Protein AF-X1CF97-F1 (afdb_monomer)

Foldseek 3Di:
DDDPPQQDALFFLKGWFPDFFKHWNAFADDDLRFPAPQKKWWFFWKKWQAQDDFFQKKWKDKQVDTDDIDGDNVCNVDRIDIDGDPDIDMGDGRIIIIMITGGRDGGMTGMDTDTDMDGNDPPDDDDDPRTGD

Sequence (133 aa):
NTTGMGGSPAGTWRQLFTATGHQMILQGNRTGETIPEDFQVGWMGLAFPNKQQQITEIRWQTSDRKYGRINIEEMHSYNKPCIIFEEGFLLKEEQAFHLYGYVEELDYQRIVMLGALYYKVIDKVLGAPGSAI

Structure (mmCIF, N/CA/C/O backbone):
data_AF-X1CF97-F1
#
_entry.id   AF-X1CF97-F1
#
loop_
_atom_site.group_PDB
_atom_site.id
_atom_site.type_symbol
_atom_site.label_atom_id
_atom_site.label_alt_id
_atom_site.label_comp_id
_atom_site.label_asym_id
_atom_site.label_entity_id
_atom_site.label_seq_id
_atom_site.pdbx_PDB_ins_code
_atom_site.Cartn_x
_atom_site.Cartn_y
_atom_site.Cartn_z
_atom_site.occupancy
_atom_site.B_iso_or_equiv
_atom_site.auth_seq_id
_atom_site.auth_comp_id
_atom_site.auth_asym_id
_atom_site.auth_atom_id
_atom_site.pdbx_PDB_model_num
ATOM 1 N N . ASN A 1 1 ? 9.584 28.423 13.695 1.00 30.67 1 ASN A N 1
ATOM 2 C CA . ASN A 1 1 ? 8.517 28.419 12.669 1.00 30.67 1 ASN A CA 1
ATOM 3 C C . ASN A 1 1 ? 9.012 27.621 11.480 1.00 30.67 1 ASN A C 1
ATOM 5 O O . ASN A 1 1 ? 9.954 28.079 10.864 1.00 30.67 1 ASN A O 1
ATOM 9 N N . THR A 1 2 ? 8.563 26.420 11.139 1.00 32.06 2 THR A N 1
ATOM 10 C CA . THR A 1 2 ? 7.441 25.559 11.546 1.00 32.06 2 THR A CA 1
ATOM 11 C C . THR A 1 2 ? 7.901 24.118 11.296 1.00 32.06 2 THR A C 1
ATOM 13 O O . THR A 1 2 ? 8.579 23.842 10.311 1.00 32.06 2 THR A O 1
ATOM 16 N N . THR A 1 3 ? 7.570 23.223 12.218 1.00 34.12 3 THR A N 1
ATOM 17 C CA . THR A 1 3 ? 7.854 21.784 12.216 1.00 34.12 3 THR A CA 1
ATOM 18 C C . THR A 1 3 ? 7.267 21.085 10.988 1.00 34.12 3 THR A C 1
ATOM 20 O O . THR A 1 3 ? 6.073 20.804 10.945 1.00 34.12 3 THR A O 1
ATOM 23 N N . GLY A 1 4 ? 8.109 20.772 10.005 1.00 29.08 4 GLY A N 1
ATOM 24 C CA . GLY A 1 4 ? 7.811 19.793 8.963 1.00 29.08 4 GLY A CA 1
ATOM 25 C C . GLY A 1 4 ? 8.328 18.423 9.387 1.00 29.08 4 GLY A C 1
ATOM 26 O O . GLY A 1 4 ? 9.320 17.953 8.842 1.00 29.08 4 GLY A O 1
ATOM 27 N N . MET A 1 5 ? 7.700 17.791 10.384 1.00 33.81 5 MET A N 1
ATOM 28 C CA . MET A 1 5 ? 7.862 16.346 10.573 1.00 33.81 5 MET A CA 1
ATOM 29 C C . MET A 1 5 ? 7.078 15.660 9.453 1.00 33.81 5 MET A C 1
ATOM 31 O O . MET A 1 5 ? 5.941 15.241 9.639 1.00 33.81 5 MET A O 1
ATOM 35 N N . GLY A 1 6 ? 7.670 15.636 8.256 1.00 32.59 6 GLY A N 1
ATOM 36 C CA . GLY A 1 6 ? 7.234 14.742 7.195 1.00 32.59 6 GLY A CA 1
ATOM 37 C C . GLY A 1 6 ? 7.349 13.322 7.730 1.00 32.59 6 GLY A C 1
ATOM 38 O O . GLY A 1 6 ? 8.409 12.947 8.237 1.00 32.59 6 GLY A O 1
ATOM 39 N N . GLY A 1 7 ? 6.239 12.580 7.698 1.00 38.88 7 GLY A N 1
ATOM 40 C CA . GLY A 1 7 ? 6.221 11.169 8.055 1.00 38.88 7 GLY A CA 1
ATOM 41 C C . GLY A 1 7 ? 7.391 10.470 7.377 1.00 38.88 7 GLY A C 1
ATOM 42 O O . GLY A 1 7 ? 7.662 10.715 6.200 1.00 38.88 7 GLY A O 1
ATOM 43 N N . SER A 1 8 ? 8.129 9.678 8.157 1.00 43.50 8 SER A N 1
ATOM 44 C CA . SER A 1 8 ? 9.239 8.877 7.650 1.00 43.50 8 SER A CA 1
ATOM 45 C C . SER A 1 8 ? 8.792 8.207 6.349 1.00 43.50 8 SER A C 1
ATOM 47 O O . SER A 1 8 ? 7.701 7.627 6.356 1.00 43.50 8 SER A O 1
ATOM 49 N N . PRO A 1 9 ? 9.577 8.285 5.253 1.00 50.66 9 PRO A N 1
ATOM 50 C CA . PRO A 1 9 ? 9.212 7.622 4.012 1.00 50.66 9 PRO A CA 1
ATOM 51 C C . PRO A 1 9 ? 8.851 6.181 4.342 1.00 50.66 9 PRO A C 1
ATOM 53 O O . PRO A 1 9 ? 9.522 5.551 5.170 1.00 50.66 9 PRO A O 1
ATOM 56 N N . ALA A 1 10 ? 7.758 5.712 3.747 1.00 54.03 10 ALA A N 1
ATOM 57 C CA . ALA A 1 10 ? 7.212 4.370 3.865 1.00 54.03 10 ALA A CA 1
ATOM 58 C C . ALA A 1 10 ? 8.199 3.342 3.289 1.00 54.03 10 ALA A C 1
ATOM 60 O O . ALA A 1 10 ? 7.913 2.681 2.306 1.00 54.03 10 ALA A O 1
ATOM 61 N N . GLY A 1 11 ? 9.399 3.254 3.860 1.00 54.38 11 GLY A N 1
ATOM 62 C CA . GLY A 1 11 ? 10.503 2.425 3.400 1.00 54.38 11 GLY A CA 1
ATOM 63 C C . GLY A 1 11 ? 10.428 1.013 3.951 1.00 54.38 11 GLY A C 1
ATOM 64 O O . GLY A 1 11 ? 11.270 0.194 3.622 1.00 54.38 11 GLY A O 1
ATOM 65 N N . THR A 1 12 ? 9.438 0.693 4.784 1.00 63.62 12 THR A N 1
ATOM 66 C CA . THR A 1 12 ? 9.245 -0.646 5.342 1.00 63.62 12 THR A CA 1
ATOM 67 C C . THR A 1 12 ? 7.771 -1.030 5.317 1.00 63.62 12 THR A C 1
ATOM 69 O O . THR A 1 12 ? 6.875 -0.185 5.366 1.00 63.62 12 THR A O 1
ATOM 72 N N . TRP A 1 13 ? 7.498 -2.335 5.265 1.00 72.56 13 TRP A N 1
ATOM 73 C CA . TRP A 1 13 ? 6.123 -2.853 5.238 1.00 72.56 13 TRP A CA 1
ATOM 74 C C . TRP A 1 13 ? 5.352 -2.607 6.541 1.00 72.56 13 TRP A C 1
ATOM 76 O O . TRP A 1 13 ? 4.140 -2.792 6.563 1.00 72.56 13 TRP A O 1
ATOM 86 N N . ARG A 1 14 ? 6.030 -2.222 7.634 1.00 81.88 14 ARG A N 1
ATOM 87 C CA . ARG A 1 14 ? 5.432 -1.882 8.933 1.00 81.88 14 ARG A CA 1
ATOM 88 C C . ARG A 1 14 ? 5.740 -0.428 9.267 1.00 81.88 14 ARG A C 1
ATOM 90 O O . ARG A 1 14 ? 6.894 -0.094 9.509 1.00 81.88 14 ARG A O 1
ATOM 97 N N . GLN A 1 15 ? 4.705 0.387 9.384 1.00 80.00 15 GLN A N 1
ATOM 98 C CA . GLN A 1 15 ? 4.827 1.828 9.585 1.00 80.00 15 GLN A CA 1
ATOM 99 C C . GLN A 1 15 ? 4.124 2.241 10.870 1.00 80.00 15 GLN A C 1
ATOM 101 O O . GLN A 1 15 ? 3.097 1.661 11.213 1.00 80.00 15 GLN A O 1
ATOM 106 N N . LEU A 1 16 ? 4.700 3.210 11.583 1.00 86.25 16 LEU A N 1
ATOM 107 C CA . LEU A 1 16 ? 4.053 3.890 12.703 1.00 86.25 16 LEU A CA 1
ATOM 108 C C . LEU A 1 16 ? 3.378 5.149 12.172 1.00 86.25 16 LEU A C 1
ATOM 110 O O . LEU A 1 16 ? 4.069 6.038 11.671 1.00 86.25 16 LEU A O 1
ATOM 114 N N . PHE A 1 17 ? 2.064 5.254 12.330 1.00 85.81 17 PHE A N 1
ATOM 115 C CA . PHE A 1 17 ? 1.371 6.504 12.058 1.00 85.81 17 PHE A CA 1
ATOM 116 C C . PHE A 1 17 ? 1.386 7.402 13.292 1.00 85.81 17 PHE A C 1
ATOM 118 O O . PHE A 1 17 ? 0.961 7.007 14.373 1.00 85.81 17 PHE A O 1
ATOM 125 N N . THR A 1 18 ? 1.889 8.624 13.128 1.00 86.12 18 THR A N 1
ATOM 126 C CA . THR A 1 18 ? 1.989 9.632 14.199 1.00 86.12 18 THR A CA 1
ATOM 127 C C . THR A 1 18 ? 1.022 10.801 14.015 1.00 86.12 18 THR A C 1
ATOM 129 O O . THR A 1 18 ? 0.931 11.662 14.887 1.00 86.12 18 THR A O 1
ATOM 132 N N . ALA A 1 19 ? 0.292 10.833 12.897 1.00 86.38 19 ALA A N 1
ATOM 133 C CA . ALA A 1 19 ? -0.730 11.823 12.589 1.00 86.38 19 ALA A CA 1
ATOM 134 C C . ALA A 1 19 ? -1.915 11.172 11.860 1.00 86.38 19 ALA A C 1
ATOM 136 O O . ALA A 1 19 ? -1.730 10.246 11.067 1.00 86.38 19 ALA A O 1
ATOM 137 N N . THR A 1 20 ? -3.120 11.674 12.131 1.00 91.06 20 THR A N 1
ATOM 138 C CA . THR A 1 20 ? -4.355 11.249 11.464 1.00 91.06 20 THR A CA 1
ATOM 139 C C . THR A 1 20 ? -4.512 11.946 10.110 1.00 91.06 20 THR A C 1
ATOM 141 O O . THR A 1 20 ? -3.791 12.895 9.779 1.00 91.06 20 THR A O 1
ATOM 144 N N . GLY A 1 21 ? -5.459 11.471 9.303 1.00 89.75 21 GLY A N 1
ATOM 145 C CA . GLY A 1 21 ? -5.762 12.023 7.986 1.00 89.75 21 GLY A CA 1
ATOM 146 C C . GLY A 1 21 ? -5.020 11.325 6.847 1.00 89.75 21 GLY A C 1
ATOM 147 O O . GLY A 1 21 ? -4.542 10.202 6.983 1.00 89.75 21 GLY A O 1
ATOM 148 N N . HIS A 1 22 ? -4.943 11.979 5.685 1.00 87.75 22 HIS A N 1
ATOM 149 C CA . HIS A 1 22 ? -4.307 11.388 4.505 1.00 87.75 22 HIS A CA 1
ATOM 150 C C . HIS A 1 22 ? -2.786 11.342 4.647 1.00 87.75 22 HIS A C 1
ATOM 152 O O . HIS A 1 22 ? -2.115 12.367 4.528 1.00 87.75 22 HIS A O 1
ATOM 158 N N . GLN A 1 23 ? -2.259 10.136 4.816 1.00 87.38 23 GLN A N 1
ATOM 159 C CA . GLN A 1 23 ? -0.831 9.858 4.887 1.00 87.38 23 GLN A CA 1
ATOM 160 C C . GLN A 1 23 ? -0.403 9.038 3.672 1.00 87.38 23 GLN A C 1
ATOM 162 O O . GLN A 1 23 ? -1.186 8.272 3.106 1.00 87.38 23 GLN A O 1
ATOM 167 N N . MET A 1 24 ? 0.841 9.218 3.238 1.00 86.25 24 MET A N 1
ATOM 168 C CA . MET A 1 24 ? 1.429 8.329 2.242 1.00 86.25 24 MET A CA 1
ATOM 169 C C . MET A 1 24 ? 1.839 7.030 2.931 1.00 86.25 24 MET A C 1
ATOM 171 O O . MET A 1 24 ? 2.490 7.068 3.971 1.00 86.25 24 MET A O 1
ATOM 175 N N . ILE A 1 25 ? 1.428 5.899 2.364 1.00 85.62 25 ILE A N 1
ATOM 176 C CA . ILE A 1 25 ? 1.585 4.582 2.986 1.00 85.62 25 ILE A CA 1
ATOM 177 C C . ILE A 1 25 ? 2.494 3.648 2.193 1.00 85.62 25 ILE A C 1
ATOM 179 O O . ILE A 1 25 ? 3.101 2.764 2.777 1.00 85.62 25 ILE A O 1
ATOM 183 N N . LEU A 1 26 ? 2.611 3.811 0.876 1.00 84.44 26 LEU A N 1
ATOM 184 C CA . LEU A 1 26 ? 3.600 3.116 0.050 1.00 84.44 26 LEU A CA 1
ATOM 185 C C . LEU A 1 26 ? 3.990 4.024 -1.113 1.00 84.44 26 LEU A C 1
ATOM 187 O O . LEU A 1 26 ? 3.161 4.781 -1.619 1.00 84.44 26 LEU A O 1
ATOM 191 N N . GLN A 1 27 ? 5.239 3.930 -1.540 1.00 83.94 27 GLN A N 1
ATOM 192 C CA . GLN A 1 27 ? 5.794 4.725 -2.630 1.00 83.94 27 GLN A CA 1
ATOM 193 C C . GLN A 1 27 ? 6.889 3.938 -3.346 1.00 83.94 27 GLN A C 1
ATOM 195 O O . GLN A 1 27 ? 7.321 2.910 -2.828 1.00 83.94 27 GLN A O 1
ATOM 200 N N . GLY A 1 28 ? 7.313 4.411 -4.519 1.00 73.94 28 GLY A N 1
ATOM 201 C CA . GLY A 1 28 ? 8.544 3.931 -5.145 1.00 73.94 28 GLY A CA 1
ATOM 202 C C . GLY A 1 28 ? 9.802 4.391 -4.399 1.00 73.94 28 GLY A C 1
ATOM 203 O O . GLY A 1 28 ? 9.753 5.165 -3.439 1.00 73.94 28 GLY A O 1
ATOM 204 N N . ASN A 1 29 ? 10.957 3.952 -4.882 1.00 68.31 29 ASN A N 1
ATOM 205 C CA . ASN A 1 29 ? 12.238 4.094 -4.202 1.00 68.31 29 ASN A CA 1
ATOM 206 C C . ASN A 1 29 ? 13.173 4.993 -4.993 1.00 68.31 29 ASN A C 1
ATOM 208 O O . ASN A 1 29 ? 13.340 4.799 -6.194 1.00 68.31 29 ASN A O 1
ATOM 212 N N . ARG A 1 30 ? 13.846 5.910 -4.276 1.00 62.84 30 ARG A N 1
ATOM 213 C CA . ARG A 1 30 ? 14.736 6.999 -4.745 1.00 62.84 30 ARG A CA 1
ATOM 214 C C . ARG A 1 30 ? 14.041 8.357 -4.899 1.00 62.84 30 ARG A C 1
ATOM 216 O O . ARG A 1 30 ? 12.838 8.509 -4.707 1.00 62.84 30 ARG A O 1
ATOM 223 N N . THR A 1 31 ? 14.846 9.374 -5.208 1.00 58.12 31 THR A N 1
ATOM 224 C CA . THR A 1 31 ? 14.398 10.732 -5.529 1.00 58.12 31 THR A CA 1
ATOM 225 C C . THR A 1 31 ? 13.410 10.697 -6.693 1.00 58.12 31 THR A C 1
ATOM 227 O O . THR A 1 31 ? 13.763 10.249 -7.780 1.00 58.12 31 THR A O 1
ATOM 230 N N . GLY A 1 32 ? 12.189 11.181 -6.462 1.00 65.06 32 GLY A N 1
ATOM 231 C CA . GLY A 1 32 ? 11.093 11.113 -7.433 1.00 65.06 32 GLY A CA 1
ATOM 232 C C . GLY A 1 32 ? 10.151 9.923 -7.242 1.00 65.06 32 GLY A C 1
ATOM 233 O O . GLY A 1 32 ? 9.208 9.803 -8.020 1.00 65.06 32 GLY A O 1
ATOM 234 N N . GLU A 1 33 ? 10.384 9.078 -6.225 1.00 78.88 33 GLU A N 1
ATOM 235 C CA . GLU A 1 33 ? 9.455 8.018 -5.790 1.00 78.88 33 GLU A CA 1
ATOM 236 C C . GLU A 1 33 ? 9.102 7.057 -6.946 1.00 78.88 33 GLU A C 1
ATOM 238 O O . GLU A 1 33 ? 7.973 6.575 -7.090 1.00 78.88 33 GLU A O 1
ATOM 243 N N . THR A 1 34 ? 10.096 6.807 -7.806 1.00 83.00 34 THR A N 1
ATOM 244 C CA . THR A 1 34 ? 9.983 5.998 -9.020 1.00 83.00 34 THR A CA 1
ATOM 245 C C . THR A 1 34 ? 10.321 4.536 -8.774 1.00 83.00 34 THR A C 1
ATOM 247 O O . THR A 1 34 ? 11.048 4.176 -7.850 1.00 83.00 34 THR A O 1
ATOM 250 N N . ILE A 1 35 ? 9.788 3.658 -9.618 1.00 82.81 35 ILE A N 1
ATOM 251 C CA . ILE A 1 35 ? 10.271 2.281 -9.682 1.00 82.81 35 ILE A CA 1
ATOM 252 C C . ILE A 1 35 ? 11.708 2.299 -10.230 1.00 82.81 35 ILE A C 1
ATOM 254 O O . ILE A 1 35 ? 11.948 2.944 -11.256 1.00 82.81 35 ILE A O 1
ATOM 258 N N . PRO A 1 36 ? 12.676 1.618 -9.589 1.00 78.69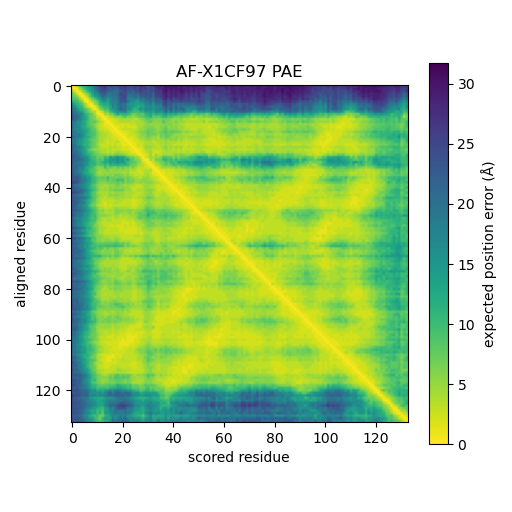 36 PRO A N 1
ATOM 259 C CA . PRO A 1 36 ? 14.048 1.614 -10.078 1.00 78.69 36 PRO A CA 1
ATOM 260 C C . PRO A 1 36 ? 14.158 1.034 -11.499 1.00 78.69 36 PRO A C 1
ATOM 262 O O . PRO A 1 36 ? 13.378 0.174 -11.901 1.00 78.69 36 PRO A O 1
ATOM 265 N N . GLU A 1 37 ? 15.162 1.487 -12.247 1.00 79.56 37 GLU A N 1
ATOM 266 C CA . GLU A 1 37 ? 15.501 0.968 -13.581 1.00 79.56 37 GLU A CA 1
ATOM 267 C C . GLU A 1 37 ? 15.682 -0.561 -13.564 1.00 79.56 37 GLU A C 1
ATOM 269 O O . GLU A 1 37 ? 16.234 -1.091 -12.595 1.00 79.56 37 GLU A O 1
ATOM 274 N N . ASP A 1 38 ? 15.268 -1.263 -14.626 1.00 78.81 38 ASP A N 1
ATOM 275 C CA . ASP A 1 38 ? 15.282 -2.731 -14.770 1.00 78.81 38 ASP A CA 1
ATOM 276 C C . ASP A 1 38 ? 14.277 -3.502 -13.897 1.00 78.81 38 ASP A C 1
ATOM 278 O O . ASP 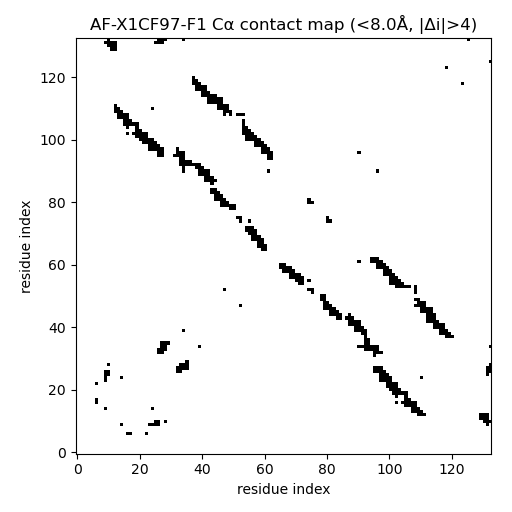A 1 38 ? 14.327 -4.739 -13.855 1.00 78.81 38 ASP A O 1
ATOM 282 N N . PHE A 1 39 ? 13.361 -2.808 -13.215 1.00 79.06 39 PHE A N 1
ATOM 283 C CA . PHE A 1 39 ? 12.300 -3.428 -12.423 1.00 79.06 39 PHE A CA 1
ATOM 284 C C . PHE A 1 39 ? 10.916 -3.109 -12.974 1.00 79.06 39 PHE A C 1
ATOM 286 O O . PHE A 1 39 ? 10.625 -1.996 -13.407 1.00 79.06 39 PHE A O 1
ATOM 293 N N . GLN A 1 40 ? 10.030 -4.096 -12.890 1.00 85.25 40 GLN A N 1
ATOM 294 C CA . GLN A 1 4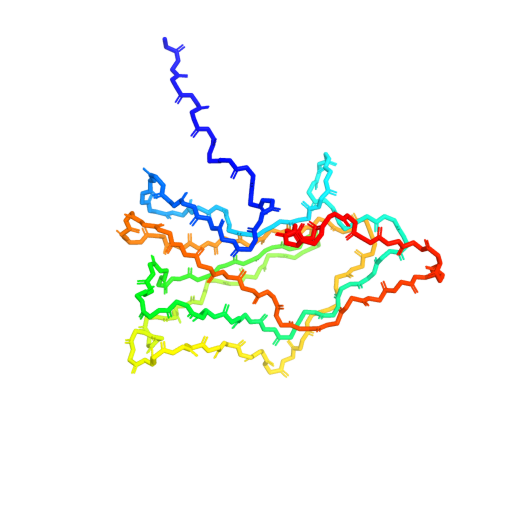0 ? 8.601 -3.915 -13.122 1.00 85.25 40 GLN A CA 1
ATOM 295 C C . GLN A 1 40 ? 7.820 -4.565 -11.986 1.00 85.25 40 GLN A C 1
ATOM 297 O O . GLN A 1 40 ? 8.180 -5.641 -11.510 1.00 85.25 40 GLN A O 1
ATOM 302 N N . VAL A 1 41 ? 6.734 -3.929 -11.553 1.00 85.50 41 VAL A N 1
ATOM 303 C CA . VAL A 1 41 ? 5.907 -4.426 -10.446 1.00 85.50 41 VAL A CA 1
ATOM 304 C C . VAL A 1 41 ? 4.514 -4.727 -10.971 1.00 85.50 41 VAL A C 1
ATOM 306 O O . VAL A 1 41 ? 3.795 -3.827 -11.397 1.00 85.50 41 VAL A O 1
ATOM 309 N N . GLY A 1 42 ? 4.119 -5.996 -10.933 1.00 88.75 42 GLY A N 1
ATOM 310 C CA . GLY A 1 42 ? 2.727 -6.391 -11.111 1.00 88.75 42 GLY A CA 1
ATOM 311 C C . GLY A 1 42 ? 2.009 -6.289 -9.774 1.00 88.75 42 GLY A C 1
ATOM 312 O O . GLY A 1 42 ? 2.209 -7.144 -8.917 1.00 88.75 42 GLY A O 1
ATOM 313 N N . TRP A 1 43 ? 1.193 -5.259 -9.582 1.00 89.50 43 TRP A N 1
ATOM 314 C CA . TRP A 1 43 ? 0.451 -4.998 -8.354 1.00 89.50 43 TRP A CA 1
ATOM 315 C C . TRP A 1 43 ? -0.994 -5.487 -8.480 1.00 89.50 43 TRP A C 1
ATOM 317 O O . TRP A 1 43 ? -1.782 -4.942 -9.247 1.00 89.50 43 TRP A O 1
ATOM 327 N N . MET A 1 44 ? -1.347 -6.527 -7.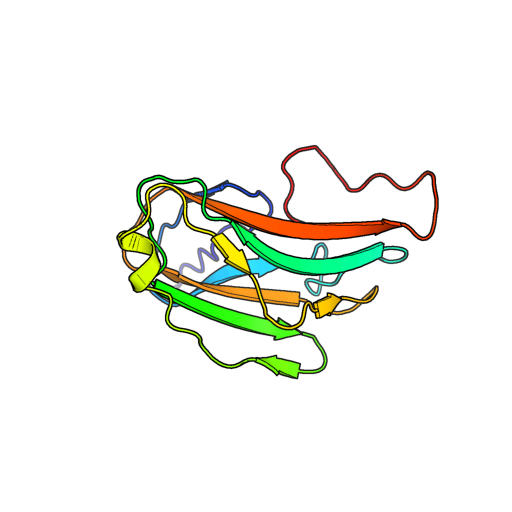724 1.00 91.12 44 MET A N 1
ATOM 328 C CA . MET A 1 44 ? -2.670 -7.169 -7.797 1.00 91.12 44 MET A CA 1
ATOM 329 C C . MET A 1 44 ? -3.566 -6.869 -6.589 1.00 91.12 44 MET A C 1
ATOM 331 O O . MET A 1 44 ? -4.737 -7.241 -6.587 1.00 91.12 44 MET A O 1
ATOM 335 N N . GLY A 1 45 ? -3.029 -6.232 -5.546 1.00 90.38 45 GLY A N 1
ATOM 336 C CA . GLY A 1 45 ? -3.797 -5.951 -4.340 1.00 90.38 45 GLY A CA 1
ATOM 337 C C . GLY A 1 45 ? -2.961 -5.558 -3.127 1.00 90.38 45 GLY A C 1
ATOM 338 O O . GLY A 1 45 ? -1.750 -5.340 -3.207 1.00 90.38 45 GLY A O 1
ATOM 339 N N . LEU A 1 46 ? -3.617 -5.484 -1.974 1.00 90.69 46 LEU A N 1
ATOM 340 C CA . LEU A 1 46 ? -3.015 -5.118 -0.694 1.00 90.69 46 LEU A CA 1
ATOM 341 C C . LEU A 1 46 ? -3.454 -6.094 0.393 1.00 90.69 46 LEU A C 1
ATOM 343 O O . LEU A 1 46 ? -4.634 -6.406 0.520 1.00 90.69 46 LEU A O 1
ATOM 347 N N . ALA A 1 47 ? -2.511 -6.538 1.214 1.00 90.31 47 ALA A N 1
ATOM 348 C CA . ALA A 1 47 ? -2.789 -7.307 2.416 1.00 90.31 47 ALA A CA 1
ATOM 349 C C . ALA A 1 47 ? -2.528 -6.472 3.667 1.00 90.31 47 ALA A C 1
ATOM 351 O O . ALA A 1 47 ? -1.499 -5.799 3.788 1.00 90.31 47 ALA A O 1
ATOM 352 N N . PHE A 1 48 ? -3.437 -6.599 4.630 1.00 90.88 48 PHE A N 1
ATOM 353 C CA . PHE A 1 48 ? -3.394 -5.918 5.915 1.00 90.88 48 PHE A CA 1
ATOM 354 C C . PHE A 1 48 ? -3.356 -6.975 7.027 1.00 90.88 48 PHE A C 1
ATOM 356 O O . PHE A 1 48 ? -4.379 -7.350 7.598 1.00 90.88 48 PHE A O 1
ATOM 363 N N . PRO A 1 49 ? -2.171 -7.535 7.322 1.00 88.38 49 PRO A N 1
ATOM 364 C CA . PRO A 1 49 ? -2.038 -8.686 8.216 1.00 88.38 49 PRO A CA 1
ATOM 365 C C . PRO A 1 49 ? -2.155 -8.336 9.710 1.00 88.38 49 PRO A C 1
ATOM 367 O O . PRO A 1 49 ? -2.018 -9.230 10.554 1.00 88.38 49 PRO A O 1
ATOM 370 N N . ASN A 1 50 ? -2.357 -7.060 10.047 1.00 85.25 50 ASN A N 1
ATOM 371 C CA . ASN A 1 50 ? -2.662 -6.619 11.404 1.00 85.25 50 ASN A CA 1
ATOM 372 C C . ASN A 1 50 ? -4.065 -7.080 11.800 1.00 85.25 50 ASN A C 1
ATOM 374 O O . ASN A 1 50 ? -4.913 -7.274 10.940 1.00 85.25 50 ASN A O 1
ATOM 378 N N . LYS A 1 51 ? -4.303 -7.249 13.104 1.00 80.25 51 LYS A N 1
ATOM 379 C CA . LYS A 1 51 ? -5.662 -7.474 13.619 1.00 80.25 51 LYS A CA 1
ATOM 380 C C . LYS A 1 51 ? -6.443 -6.171 13.738 1.00 80.25 51 LYS A C 1
ATOM 382 O O . LYS A 1 51 ? -7.624 -6.142 13.428 1.00 80.25 51 LYS A O 1
ATOM 387 N N . GLN A 1 52 ? -5.776 -5.115 14.194 1.00 83.75 52 GLN A N 1
ATOM 388 C CA . GLN A 1 52 ? -6.357 -3.784 14.272 1.00 83.75 52 GLN A CA 1
ATOM 389 C C . GLN A 1 52 ? -6.010 -3.025 12.998 1.00 83.75 52 GLN A C 1
ATOM 391 O O . GLN A 1 52 ? -4.834 -2.959 12.635 1.00 83.75 52 GLN A O 1
ATOM 396 N N . GLN A 1 53 ? -7.039 -2.538 12.305 1.00 87.94 53 GLN A N 1
ATOM 397 C CA . GLN A 1 53 ? -6.886 -1.738 11.096 1.00 87.94 53 GLN A CA 1
ATOM 398 C C . GLN A 1 53 ? -6.972 -0.267 11.461 1.00 87.94 53 GLN A C 1
ATOM 400 O O . GLN A 1 53 ? -7.884 0.128 12.178 1.00 87.94 53 GLN A O 1
ATOM 405 N N . GLN A 1 54 ? -6.030 0.513 10.941 1.00 89.19 54 GLN A N 1
ATOM 406 C CA . GLN A 1 54 ? -5.962 1.957 11.173 1.00 89.19 54 GLN A CA 1
ATOM 407 C C . GLN A 1 54 ? -6.366 2.789 9.948 1.00 89.19 54 GLN A C 1
ATOM 409 O O . GLN A 1 54 ? -6.330 4.017 10.001 1.00 89.19 54 GLN A O 1
ATOM 414 N N . ILE A 1 55 ? -6.695 2.129 8.830 1.00 89.81 55 ILE A N 1
ATOM 415 C CA . ILE A 1 55 ? -6.915 2.761 7.525 1.00 89.81 55 ILE A CA 1
ATOM 416 C C . ILE A 1 55 ? -8.305 2.425 7.003 1.00 89.81 55 ILE A C 1
ATOM 418 O O . ILE A 1 55 ? -8.631 1.249 6.855 1.00 89.81 55 ILE A O 1
ATOM 422 N N . THR A 1 56 ? -9.058 3.460 6.638 1.00 91.69 56 THR A N 1
ATOM 423 C CA . THR A 1 56 ? -10.441 3.342 6.146 1.00 91.69 56 THR A CA 1
ATOM 424 C C . THR A 1 56 ? -10.631 3.763 4.694 1.00 91.69 56 THR A C 1
ATOM 426 O O . THR A 1 56 ? -11.617 3.394 4.063 1.00 91.69 56 THR A O 1
ATOM 429 N N . GLU A 1 57 ? -9.660 4.456 4.100 1.00 92.50 57 GLU A N 1
ATOM 430 C CA . GLU A 1 57 ? -9.690 4.835 2.684 1.00 92.50 57 GLU A CA 1
ATOM 431 C C . GLU A 1 57 ? -8.316 4.634 2.055 1.00 92.50 57 GLU A C 1
ATOM 433 O O . GLU A 1 57 ? -7.298 4.940 2.677 1.00 92.50 57 GLU A O 1
ATOM 438 N N . ILE A 1 58 ? -8.287 4.192 0.798 1.00 92.12 58 ILE A N 1
ATOM 439 C CA . ILE A 1 58 ? -7.082 4.190 -0.032 1.00 92.12 58 ILE A CA 1
ATOM 440 C C . ILE A 1 58 ? -7.281 5.015 -1.300 1.00 92.12 58 ILE A C 1
ATOM 442 O O . ILE A 1 58 ? -8.358 5.059 -1.892 1.00 92.12 58 ILE A O 1
ATOM 446 N N . ARG A 1 59 ? -6.203 5.652 -1.753 1.00 91.50 59 ARG A N 1
ATOM 447 C CA . ARG A 1 59 ? -6.107 6.285 -3.074 1.00 91.50 59 ARG A CA 1
ATOM 448 C C . ARG A 1 59 ? -4.698 6.103 -3.606 1.00 91.50 59 ARG A C 1
ATOM 450 O O . ARG A 1 59 ? -3.741 6.168 -2.835 1.00 91.50 59 ARG A O 1
ATOM 457 N N . TRP A 1 60 ? -4.543 5.952 -4.910 1.00 90.44 60 TRP A N 1
ATOM 458 C CA . TRP A 1 60 ? -3.217 5.870 -5.511 1.00 90.44 60 TRP A CA 1
ATOM 459 C C . TRP A 1 60 ? -3.106 6.704 -6.774 1.00 90.44 60 TRP A C 1
ATOM 461 O O . TRP A 1 60 ? -4.092 7.082 -7.410 1.00 90.44 60 TRP A O 1
ATOM 471 N N . GLN A 1 61 ? -1.869 7.018 -7.119 1.00 88.88 61 GLN A N 1
ATOM 472 C CA . GLN A 1 61 ? -1.527 7.694 -8.352 1.00 88.88 61 GLN A CA 1
ATOM 473 C C . GLN A 1 61 ? -0.230 7.122 -8.899 1.00 88.88 61 GLN A C 1
ATOM 475 O O . GLN A 1 61 ? 0.726 6.862 -8.165 1.00 88.88 61 GLN A O 1
ATOM 480 N N . THR A 1 62 ? -0.219 6.959 -10.206 1.00 87.38 62 THR A N 1
ATOM 481 C CA . THR A 1 62 ? 0.965 6.702 -11.000 1.00 87.38 62 THR A CA 1
ATOM 482 C C . THR A 1 62 ? 1.355 7.983 -11.736 1.00 87.38 62 THR A C 1
ATOM 484 O O . THR A 1 62 ? 0.575 8.937 -11.793 1.00 87.38 62 THR A O 1
ATOM 487 N N . SER A 1 63 ? 2.568 8.033 -12.287 1.00 84.06 63 SER A N 1
ATOM 488 C CA . SER A 1 63 ? 3.061 9.201 -13.040 1.00 84.06 63 SER A CA 1
ATOM 489 C C . SER A 1 63 ? 2.083 9.691 -14.125 1.00 84.06 63 SER A C 1
ATOM 491 O O . SER A 1 63 ? 1.913 10.890 -14.327 1.00 84.06 63 SER A O 1
ATOM 493 N N . ASP A 1 64 ? 1.394 8.759 -14.778 1.00 83.69 64 ASP A N 1
ATOM 494 C CA . ASP A 1 64 ? 0.453 8.976 -15.874 1.00 83.69 64 ASP A CA 1
ATOM 495 C C . ASP A 1 64 ? -0.999 9.196 -15.423 1.00 83.69 64 ASP A C 1
ATOM 497 O O . ASP A 1 64 ? -1.754 9.896 -16.102 1.00 83.69 64 ASP A O 1
ATOM 501 N N . ARG A 1 65 ? -1.423 8.600 -14.300 1.00 86.06 65 ARG A N 1
ATOM 502 C CA . ARG A 1 65 ? -2.841 8.547 -13.929 1.00 86.06 65 ARG A CA 1
ATOM 503 C C . ARG A 1 65 ? -3.074 8.639 -12.428 1.00 86.06 65 ARG A C 1
ATOM 505 O O . ARG A 1 65 ? -2.426 7.985 -11.619 1.00 86.06 65 ARG A O 1
ATOM 512 N N . LYS A 1 66 ? -4.103 9.400 -12.055 1.00 87.38 66 LYS A N 1
ATOM 513 C CA . LYS A 1 66 ? -4.667 9.391 -10.702 1.00 87.38 66 LYS A CA 1
ATOM 514 C C . LYS A 1 66 ? -5.858 8.448 -10.652 1.00 87.38 66 LYS A C 1
ATOM 516 O O . LYS A 1 66 ? -6.727 8.508 -11.524 1.00 87.38 66 LYS A O 1
ATOM 521 N N . TYR A 1 67 ? -5.898 7.611 -9.628 1.00 88.44 67 TYR A N 1
ATOM 522 C CA . TYR A 1 67 ? -7.008 6.709 -9.375 1.00 88.44 67 TYR A CA 1
ATOM 523 C C . TYR A 1 67 ? -7.898 7.267 -8.267 1.00 88.44 67 TYR A C 1
ATOM 525 O O . TYR A 1 67 ? -7.479 8.096 -7.452 1.00 88.44 67 TYR A O 1
ATOM 533 N N . GLY A 1 68 ? -9.167 6.867 -8.312 1.00 85.75 68 GLY A N 1
ATOM 534 C CA . GLY A 1 68 ? -10.179 7.318 -7.370 1.00 85.75 68 GLY A CA 1
ATOM 535 C C . GLY A 1 68 ? -9.872 6.889 -5.938 1.00 85.75 68 GLY A C 1
ATOM 536 O O . GLY A 1 68 ? -9.034 6.026 -5.679 1.00 85.75 68 GLY A O 1
ATOM 537 N N . ARG A 1 69 ? -10.579 7.519 -5.006 1.00 90.62 69 ARG A N 1
ATOM 538 C CA . ARG A 1 69 ? -10.600 7.094 -3.609 1.00 90.62 69 ARG A CA 1
ATOM 539 C C . ARG A 1 69 ? -11.521 5.894 -3.481 1.00 90.62 69 ARG A C 1
ATOM 541 O O . ARG A 1 69 ? -12.609 5.903 -4.055 1.00 90.62 69 ARG A O 1
ATOM 548 N N . ILE A 1 70 ? -11.085 4.897 -2.729 1.00 91.31 70 ILE A N 1
ATOM 549 C CA . ILE A 1 70 ? -11.870 3.708 -2.418 1.00 91.31 70 ILE A CA 1
ATOM 550 C C . ILE A 1 70 ? -11.982 3.617 -0.903 1.00 91.31 70 ILE A C 1
ATOM 552 O O . ILE A 1 70 ? -10.966 3.575 -0.206 1.00 91.31 70 ILE A O 1
ATOM 556 N N . ASN A 1 71 ? -13.221 3.604 -0.415 1.00 92.06 71 ASN A N 1
ATOM 557 C CA . ASN A 1 71 ? -13.519 3.336 0.983 1.00 92.06 71 ASN A CA 1
ATOM 558 C C . ASN A 1 71 ? -13.392 1.827 1.237 1.00 92.06 71 ASN A C 1
ATOM 560 O O . ASN A 1 71 ? -13.861 1.014 0.439 1.00 92.06 71 ASN A O 1
ATOM 564 N N . ILE A 1 72 ? -12.708 1.477 2.319 1.00 90.69 72 ILE A N 1
ATOM 565 C CA . ILE A 1 72 ? -12.356 0.111 2.701 1.00 90.69 72 ILE A CA 1
ATOM 566 C C . ILE A 1 72 ? -12.719 -0.182 4.166 1.00 90.69 72 ILE A C 1
ATOM 568 O O . ILE A 1 72 ? -12.189 -1.123 4.751 1.00 90.69 72 ILE A O 1
ATOM 572 N N . GLU A 1 73 ? -13.640 0.582 4.764 1.00 88.06 73 GLU A N 1
ATOM 573 C CA . GLU A 1 73 ? -14.108 0.412 6.153 1.00 88.06 73 GLU A CA 1
ATOM 574 C C . GLU A 1 73 ? -14.622 -1.004 6.452 1.00 88.06 73 GLU A C 1
ATOM 576 O O . GLU A 1 73 ? -14.491 -1.504 7.570 1.00 88.06 73 GLU A O 1
ATOM 581 N N . GLU A 1 74 ? -15.144 -1.708 5.444 1.00 84.81 74 GLU A N 1
ATOM 582 C CA . GLU A 1 74 ? -15.613 -3.089 5.597 1.00 84.81 74 GLU A CA 1
ATOM 583 C C . GLU A 1 74 ? -14.505 -4.034 6.104 1.00 84.81 74 GLU A C 1
ATOM 585 O O . GLU A 1 74 ? -14.779 -5.030 6.781 1.00 84.81 74 GLU A O 1
ATOM 590 N N . MET A 1 75 ? -13.234 -3.693 5.860 1.00 86.25 75 MET A N 1
ATOM 591 C CA . MET A 1 75 ? -12.077 -4.468 6.301 1.00 86.25 75 MET A CA 1
ATOM 592 C C . MET A 1 75 ? -12.004 -4.676 7.817 1.00 86.25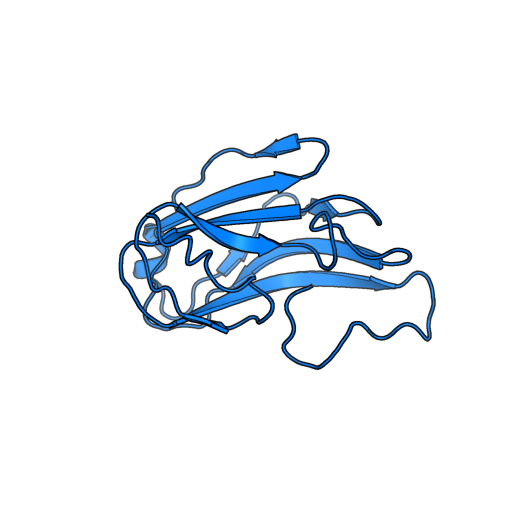 75 MET A C 1
ATOM 594 O O . MET A 1 75 ? -11.456 -5.691 8.249 1.00 86.25 75 MET A O 1
ATOM 598 N N . HIS A 1 76 ? -12.576 -3.7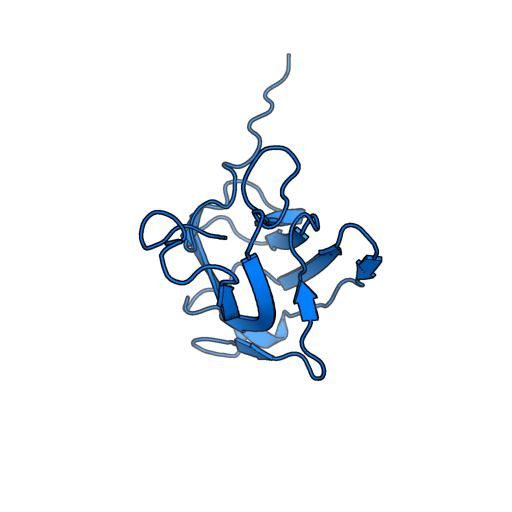79 8.625 1.00 85.31 76 HIS A N 1
ATOM 599 C CA . HIS A 1 76 ? -12.589 -3.906 10.088 1.00 85.31 76 HIS A CA 1
ATOM 600 C C . HIS A 1 76 ? -13.354 -5.146 10.575 1.00 85.31 76 HIS A C 1
ATOM 602 O O . HIS A 1 76 ? -13.124 -5.621 11.686 1.00 85.31 76 HIS A O 1
ATOM 608 N N . SER A 1 77 ? -14.223 -5.711 9.732 1.00 86.19 77 SER A N 1
ATOM 609 C CA . SER A 1 77 ? -14.973 -6.933 10.037 1.00 86.19 77 SER A CA 1
ATOM 610 C C . SER A 1 77 ? -14.137 -8.212 9.885 1.00 86.19 77 SER A C 1
ATOM 612 O O . SER A 1 77 ? -14.560 -9.285 10.315 1.00 86.19 77 SER A O 1
ATOM 614 N N . TYR A 1 78 ? -12.945 -8.126 9.286 1.00 85.56 78 TYR A N 1
ATOM 615 C CA . TYR A 1 78 ? -12.094 -9.273 8.979 1.00 85.56 78 TYR A CA 1
ATOM 616 C C . TYR A 1 78 ? -10.840 -9.298 9.867 1.00 85.56 78 TYR A C 1
ATOM 618 O O . TYR A 1 78 ? -10.238 -8.278 10.177 1.00 85.56 78 TYR A O 1
ATOM 626 N N . ASN A 1 79 ? -10.385 -10.495 10.250 1.00 84.56 79 ASN A N 1
ATOM 627 C CA . ASN A 1 79 ? -9.235 -10.673 11.155 1.00 84.56 79 ASN A CA 1
ATOM 628 C C . ASN A 1 79 ? -7.885 -10.284 10.510 1.00 84.56 79 ASN A C 1
ATOM 630 O O . ASN A 1 79 ? -6.975 -9.850 11.210 1.00 84.56 79 ASN A O 1
ATOM 634 N N . LYS A 1 80 ? -7.741 -10.485 9.190 1.00 87.75 80 LYS A N 1
ATOM 635 C CA . LYS A 1 80 ? -6.551 -10.157 8.374 1.00 87.75 80 LYS A CA 1
ATOM 636 C C . LYS A 1 80 ? -6.971 -9.894 6.920 1.00 87.75 80 LYS A C 1
ATOM 638 O O . LYS A 1 80 ? -6.801 -10.773 6.072 1.00 87.75 80 LYS A O 1
ATOM 643 N N . PRO A 1 81 ? -7.616 -8.754 6.652 1.00 90.81 81 PRO A N 1
ATOM 644 C CA . PRO A 1 81 ? -8.201 -8.461 5.353 1.00 90.81 81 PRO A CA 1
ATOM 645 C C . PRO A 1 81 ? -7.149 -8.376 4.243 1.00 90.81 81 PRO A C 1
ATOM 647 O O . PRO A 1 81 ? -5.998 -7.979 4.451 1.00 90.81 81 PRO A O 1
ATOM 650 N N . CYS A 1 82 ? -7.583 -8.718 3.034 1.00 90.56 82 CYS A N 1
ATOM 651 C CA . CYS A 1 82 ? -6.862 -8.427 1.806 1.00 90.56 82 CYS A CA 1
ATOM 652 C C . CYS A 1 82 ? -7.832 -7.851 0.776 1.00 90.56 82 CYS A C 1
ATOM 654 O O . CYS A 1 82 ? -8.986 -8.265 0.700 1.00 90.56 82 CYS A O 1
ATOM 656 N N . ILE A 1 83 ? -7.347 -6.885 0.007 1.00 90.12 83 ILE A N 1
ATOM 657 C CA . ILE A 1 83 ? -8.036 -6.317 -1.144 1.00 90.12 83 ILE A CA 1
ATOM 658 C C . ILE A 1 83 ? -7.346 -6.875 -2.376 1.00 90.12 83 ILE A C 1
ATOM 660 O O . ILE A 1 83 ? -6.122 -6.785 -2.488 1.00 90.12 83 ILE A O 1
ATOM 664 N N . ILE A 1 84 ? -8.127 -7.422 -3.298 1.00 90.81 84 ILE A N 1
ATOM 665 C CA . ILE A 1 84 ? -7.660 -7.874 -4.606 1.00 90.81 84 ILE A CA 1
ATOM 666 C C . ILE A 1 84 ? -8.380 -7.028 -5.646 1.00 90.81 84 ILE A C 1
ATOM 668 O O . ILE A 1 84 ? -9.595 -6.856 -5.569 1.00 90.81 84 ILE A O 1
ATOM 672 N N . PHE A 1 85 ? -7.629 -6.472 -6.589 1.00 89.19 85 PHE A N 1
ATOM 673 C CA . PHE A 1 85 ? -8.214 -5.720 -7.691 1.00 89.19 85 PHE A CA 1
ATOM 674 C C . PHE A 1 85 ? -8.731 -6.680 -8.761 1.00 89.19 85 PHE A C 1
ATOM 676 O O . PHE A 1 85 ? -8.100 -7.702 -9.027 1.00 89.19 85 PHE A O 1
ATOM 683 N N . GLU A 1 86 ? -9.856 -6.338 -9.391 1.00 87.31 86 GLU A N 1
ATOM 684 C CA . GLU A 1 86 ? -10.373 -7.101 -10.537 1.00 87.31 86 GLU A CA 1
ATOM 685 C C . GLU A 1 86 ? -9.357 -7.117 -11.686 1.00 87.31 86 GLU A C 1
ATOM 687 O O . GLU A 1 86 ? -9.089 -8.161 -12.278 1.00 87.31 86 GLU A O 1
ATOM 692 N N . GLU A 1 87 ? -8.730 -5.967 -11.934 1.00 87.44 87 GLU A N 1
ATOM 693 C CA . GLU A 1 87 ? -7.623 -5.814 -12.867 1.00 87.44 87 GLU A CA 1
ATOM 694 C C . GLU A 1 87 ? -6.386 -5.324 -12.109 1.00 87.44 87 GLU A C 1
ATOM 696 O O . GLU A 1 87 ? -6.393 -4.265 -11.478 1.00 87.44 87 GLU A O 1
ATOM 701 N N . GLY A 1 88 ? -5.314 -6.117 -12.150 1.00 84.56 88 GLY A N 1
ATOM 702 C CA . GLY A 1 88 ? -4.026 -5.723 -11.585 1.00 84.56 88 GLY A CA 1
ATOM 703 C C . GLY A 1 88 ? -3.360 -4.609 -12.395 1.00 84.56 88 GLY A C 1
ATOM 704 O O . GLY A 1 88 ? -3.584 -4.457 -13.595 1.00 84.56 88 GLY A O 1
ATOM 705 N N . PHE A 1 89 ? -2.480 -3.855 -11.746 1.00 87.50 89 PHE A N 1
ATOM 706 C CA . PHE A 1 89 ? -1.701 -2.790 -12.368 1.00 87.50 89 PHE A CA 1
ATOM 707 C C . PHE A 1 89 ? -0.284 -3.265 -12.670 1.00 87.50 89 PHE A C 1
ATOM 709 O O . PHE A 1 89 ? 0.351 -3.909 -11.838 1.00 87.50 89 PHE A O 1
ATOM 716 N N . LEU A 1 90 ? 0.244 -2.903 -13.837 1.00 89.38 90 LEU A N 1
ATOM 717 C CA . LEU A 1 90 ? 1.661 -3.074 -14.146 1.00 89.38 90 LE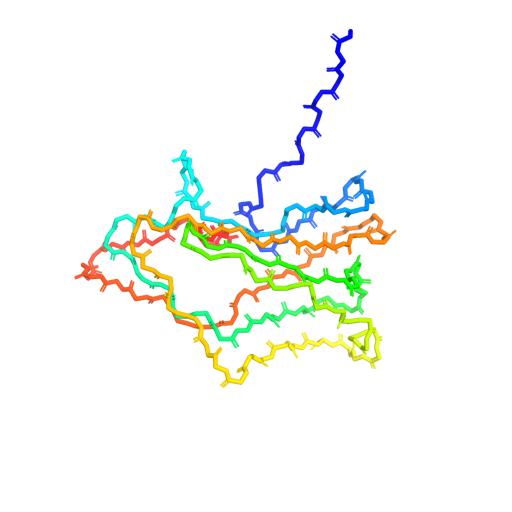U A CA 1
ATOM 718 C C . LEU A 1 90 ? 2.365 -1.723 -14.020 1.00 89.38 90 LEU A C 1
ATOM 720 O O . LEU A 1 90 ? 2.179 -0.841 -14.859 1.00 89.38 90 LEU A O 1
ATOM 724 N N . LEU A 1 91 ? 3.172 -1.573 -12.975 1.00 87.62 91 LEU A N 1
ATOM 725 C CA . LEU A 1 91 ? 4.035 -0.416 -12.773 1.00 87.62 91 LEU A CA 1
ATOM 726 C C . LEU A 1 91 ? 5.343 -0.651 -13.528 1.00 87.62 91 LEU A C 1
ATOM 728 O O . LEU A 1 91 ? 6.037 -1.648 -13.297 1.00 87.62 91 LEU A O 1
ATOM 732 N N . LYS A 1 92 ? 5.651 0.248 -14.460 1.00 87.31 92 LYS A N 1
ATOM 733 C CA . LYS A 1 92 ? 6.847 0.173 -15.301 1.00 87.31 92 LYS A CA 1
ATOM 734 C C . LYS A 1 92 ? 8.055 0.779 -14.590 1.00 87.31 92 LYS A C 1
ATOM 736 O O . LYS A 1 92 ? 7.907 1.532 -13.629 1.00 87.31 92 LYS A O 1
ATOM 741 N N . GLU A 1 93 ? 9.240 0.469 -15.103 1.00 85.38 93 GLU A N 1
ATOM 742 C CA . GLU A 1 93 ? 10.481 1.128 -14.696 1.00 85.38 93 GLU A CA 1
ATOM 743 C C . GLU A 1 93 ? 10.363 2.653 -14.841 1.00 85.38 93 GLU A C 1
ATOM 745 O O . GLU A 1 93 ? 9.660 3.149 -15.724 1.00 85.38 93 GLU A O 1
ATOM 750 N N . GLU A 1 94 ? 10.999 3.387 -13.928 1.00 85.12 94 GLU A N 1
ATOM 751 C CA . GLU A 1 94 ? 11.009 4.856 -13.852 1.00 85.12 94 GLU A CA 1
ATOM 752 C C . GLU A 1 94 ? 9.637 5.527 -13.654 1.00 85.12 94 GLU A C 1
ATOM 754 O O . GLU A 1 94 ? 9.538 6.752 -13.568 1.00 85.12 94 GLU 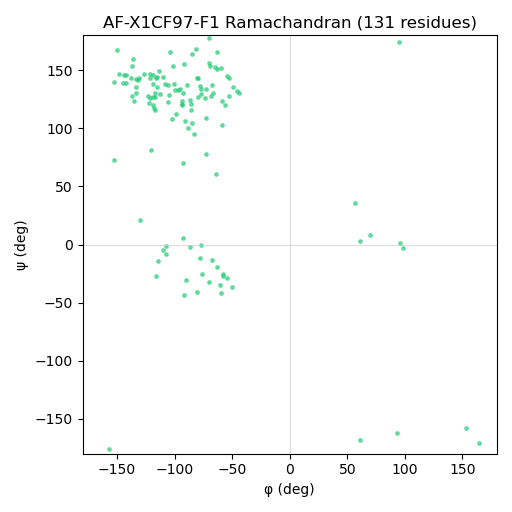A O 1
ATOM 759 N N . GLN A 1 95 ? 8.562 4.751 -13.502 1.00 85.94 95 GLN A N 1
ATOM 760 C CA . GLN A 1 95 ? 7.236 5.282 -13.219 1.00 85.94 95 GLN A CA 1
ATOM 761 C C . GLN A 1 95 ? 7.120 5.632 -11.733 1.00 85.94 95 GLN A C 1
ATOM 763 O O . GLN A 1 95 ? 7.370 4.798 -10.865 1.00 85.94 95 GLN A O 1
ATOM 768 N N . ALA A 1 96 ? 6.712 6.865 -11.428 1.00 85.62 96 ALA A N 1
ATOM 769 C CA . ALA A 1 96 ? 6.391 7.266 -10.060 1.00 85.62 96 ALA A CA 1
ATOM 770 C C . ALA A 1 96 ? 5.139 6.539 -9.557 1.00 85.62 96 ALA A C 1
ATOM 772 O O . ALA A 1 96 ? 4.145 6.442 -10.288 1.00 85.62 96 ALA A O 1
ATOM 773 N N . PHE A 1 97 ? 5.172 6.074 -8.309 1.00 86.69 97 PHE A N 1
ATOM 774 C CA . PHE A 1 97 ? 4.047 5.414 -7.653 1.00 86.69 97 PHE A CA 1
ATOM 775 C C . PHE A 1 97 ? 3.849 5.965 -6.246 1.00 86.69 97 PHE A C 1
ATOM 777 O O . PHE A 1 97 ? 4.784 5.996 -5.451 1.00 86.69 97 PHE A O 1
ATOM 784 N N . HIS A 1 98 ? 2.607 6.336 -5.932 1.00 87.75 98 HIS A N 1
ATOM 785 C CA . HIS A 1 98 ? 2.214 6.752 -4.590 1.00 87.75 98 HIS A CA 1
ATOM 786 C C . HIS A 1 98 ? 0.880 6.132 -4.215 1.00 87.75 98 HIS A C 1
ATOM 788 O O . HIS A 1 98 ? -0.121 6.314 -4.915 1.00 87.75 98 HIS A O 1
ATOM 794 N N . LEU A 1 99 ? 0.851 5.488 -3.060 1.00 88.81 99 LEU A N 1
ATOM 795 C CA . LEU A 1 99 ? -0.347 5.020 -2.391 1.00 88.81 99 LEU A CA 1
ATOM 796 C C . LEU A 1 99 ? -0.524 5.825 -1.105 1.00 88.81 99 LEU A C 1
ATOM 798 O O . LEU A 1 99 ? 0.385 5.927 -0.280 1.00 88.81 99 LEU A O 1
ATOM 802 N N . TYR A 1 100 ? -1.720 6.367 -0.920 1.00 90.06 100 TYR A N 1
ATOM 803 C CA . TYR A 1 100 ? -2.120 7.074 0.286 1.00 90.06 100 TYR A CA 1
ATOM 804 C C . TYR A 1 100 ? -3.241 6.316 0.986 1.00 90.06 100 TYR A C 1
ATOM 806 O O . TYR A 1 100 ? -4.125 5.764 0.329 1.00 90.06 100 TYR A O 1
ATOM 814 N N . GLY A 1 101 ? -3.212 6.357 2.314 1.00 90.69 101 GLY A N 1
ATOM 815 C CA . GLY A 1 101 ? -4.263 5.864 3.191 1.00 90.69 101 GLY A CA 1
ATOM 816 C C . GLY A 1 101 ? -4.833 7.002 4.034 1.00 90.69 101 GLY A C 1
ATOM 817 O O . GLY A 1 101 ? -4.104 7.932 4.387 1.00 90.69 101 GLY A O 1
ATOM 818 N N . TYR A 1 102 ? -6.125 6.964 4.343 1.00 92.25 102 TYR A N 1
ATOM 819 C CA . TYR A 1 102 ? -6.689 7.801 5.401 1.00 92.25 102 TYR A CA 1
ATOM 820 C C . TYR A 1 102 ? -6.531 7.090 6.744 1.00 92.25 102 TYR A C 1
ATOM 822 O O . TYR A 1 102 ? -7.082 6.009 6.923 1.00 92.25 102 TYR A O 1
ATOM 830 N N . VAL A 1 103 ? -5.747 7.680 7.646 1.00 91.75 103 VAL A N 1
ATOM 831 C CA . VAL A 1 103 ? -5.441 7.129 8.970 1.00 91.75 103 VAL A CA 1
ATOM 832 C C . VAL A 1 103 ? -6.414 7.690 10.001 1.00 91.75 103 VAL A C 1
ATOM 834 O O . VAL A 1 103 ? -6.460 8.908 10.206 1.00 91.75 103 VAL A O 1
ATOM 837 N N . GLU A 1 104 ? -7.151 6.810 10.673 1.00 91.00 104 GLU A N 1
ATOM 838 C CA . GLU A 1 104 ? -8.105 7.189 11.724 1.00 91.00 104 GLU A CA 1
ATOM 839 C C . GLU A 1 104 ? -7.486 7.194 13.116 1.00 91.00 104 GLU A C 1
ATOM 841 O O . GLU A 1 104 ? -7.690 8.137 13.881 1.00 91.00 104 GLU A O 1
ATOM 846 N N . GLU A 1 105 ? -6.694 6.172 13.431 1.00 89.50 105 GLU A N 1
ATOM 847 C CA . GLU A 1 105 ? -6.069 5.996 14.737 1.00 89.50 105 GLU A CA 1
ATOM 848 C C . GLU A 1 105 ? -4.548 5.808 14.599 1.00 89.50 105 GLU A C 1
ATOM 850 O O . GLU A 1 105 ? -4.019 5.307 13.603 1.00 89.50 105 GLU A O 1
ATOM 855 N N . LEU A 1 106 ? -3.822 6.314 15.599 1.00 90.44 106 LEU A N 1
ATOM 856 C CA . LEU A 1 106 ? -2.364 6.374 15.607 1.00 90.44 106 LEU A CA 1
ATOM 857 C C . LEU A 1 106 ? -1.789 5.089 16.194 1.00 90.44 106 LEU A C 1
ATOM 859 O O . LEU A 1 106 ? -1.719 4.934 17.411 1.00 90.44 106 LEU A O 1
ATOM 863 N N . ASP A 1 107 ? -1.341 4.183 15.334 1.00 88.94 107 ASP A N 1
ATOM 864 C CA . ASP A 1 107 ? -0.616 2.986 15.752 1.00 88.94 107 ASP A CA 1
ATOM 865 C C . ASP A 1 107 ? 0.248 2.446 14.601 1.00 88.94 107 ASP A C 1
ATOM 867 O O . ASP A 1 107 ? 0.356 3.027 13.515 1.00 88.94 107 ASP A O 1
ATOM 871 N N . TYR A 1 108 ? 0.891 1.310 14.840 1.00 87.25 108 TYR A N 1
ATOM 872 C CA . TYR A 1 108 ? 1.567 0.534 13.827 1.00 87.25 108 TYR A CA 1
ATOM 873 C C . TYR A 1 108 ? 0.583 -0.198 12.916 1.00 87.25 108 TYR A C 1
ATOM 875 O O . TYR A 1 108 ? -0.165 -1.069 13.357 1.00 87.25 108 TYR A O 1
ATOM 883 N N . GLN A 1 109 ? 0.726 0.007 11.611 1.00 87.62 109 GLN A N 1
ATOM 884 C CA . GLN A 1 109 ? 0.052 -0.786 10.588 1.00 87.62 109 GLN A CA 1
ATOM 885 C C . GLN A 1 109 ? 1.087 -1.488 9.710 1.00 87.62 109 GLN A C 1
ATOM 887 O O . GLN A 1 109 ? 2.105 -0.906 9.325 1.00 87.62 109 GLN A O 1
ATOM 892 N N . ARG A 1 110 ? 0.836 -2.757 9.374 1.00 87.81 110 ARG A N 1
ATOM 893 C CA . ARG A 1 110 ? 1.541 -3.446 8.293 1.00 87.81 110 ARG A CA 1
ATOM 894 C C . ARG A 1 110 ? 0.663 -3.443 7.053 1.00 87.81 110 ARG A C 1
ATOM 896 O O . ARG A 1 110 ? -0.520 -3.776 7.126 1.00 87.81 110 ARG A O 1
ATOM 903 N N . ILE A 1 111 ? 1.269 -3.088 5.930 1.00 87.50 111 ILE A N 1
ATOM 904 C CA . ILE A 1 111 ? 0.629 -3.054 4.619 1.00 87.50 111 ILE A CA 1
ATOM 905 C C . ILE A 1 111 ? 1.603 -3.707 3.656 1.00 87.50 111 ILE A C 1
ATOM 907 O O . ILE A 1 111 ? 2.768 -3.319 3.572 1.00 87.50 111 ILE A O 1
ATOM 911 N N . VAL A 1 112 ? 1.136 -4.745 2.974 1.00 86.75 112 VAL A N 1
ATOM 912 C CA . VAL A 1 112 ? 1.961 -5.539 2.066 1.00 86.75 112 VAL A CA 1
ATOM 913 C C . VAL A 1 112 ? 1.329 -5.490 0.687 1.00 86.75 112 VAL A C 1
ATOM 915 O O . VAL A 1 112 ? 0.150 -5.810 0.540 1.00 86.75 112 VAL A O 1
ATOM 918 N N . MET A 1 113 ? 2.104 -5.104 -0.327 1.00 87.00 113 MET A N 1
ATOM 919 C CA . MET A 1 113 ? 1.659 -5.249 -1.711 1.00 87.00 113 MET A CA 1
ATOM 920 C C . MET A 1 113 ? 1.583 -6.724 -2.072 1.00 87.00 113 MET A C 1
ATOM 922 O O . MET A 1 113 ? 2.544 -7.471 -1.892 1.00 87.00 113 MET A O 1
ATOM 926 N N . LEU A 1 114 ? 0.432 -7.126 -2.597 1.00 87.56 114 LEU A N 1
ATOM 927 C CA . LEU A 1 114 ? 0.260 -8.416 -3.239 1.00 87.56 114 LEU A CA 1
ATOM 928 C C . LEU A 1 114 ? 0.607 -8.257 -4.712 1.00 87.56 114 LEU A C 1
ATOM 930 O O . LEU A 1 114 ? 0.204 -7.276 -5.347 1.00 87.56 114 LEU A O 1
ATOM 934 N N . GLY A 1 115 ? 1.339 -9.222 -5.258 1.00 86.56 115 GLY A N 1
ATOM 935 C CA . GLY A 1 115 ? 1.770 -9.153 -6.641 1.00 86.56 115 GLY A CA 1
ATOM 936 C C . GLY A 1 115 ? 3.049 -9.914 -6.928 1.00 86.56 115 GLY A C 1
ATOM 937 O O . GLY A 1 115 ? 3.450 -10.809 -6.184 1.00 86.56 115 GLY A O 1
ATOM 938 N N . ALA A 1 116 ? 3.691 -9.510 -8.016 1.00 82.69 116 ALA A N 1
ATOM 939 C CA . ALA A 1 116 ? 4.976 -10.024 -8.446 1.00 82.69 116 ALA A CA 1
ATOM 940 C C . ALA A 1 116 ? 5.921 -8.867 -8.769 1.00 82.69 116 ALA A C 1
ATOM 942 O O . ALA A 1 116 ? 5.523 -7.842 -9.322 1.00 82.69 116 ALA A O 1
ATOM 943 N N . LEU A 1 117 ? 7.187 -9.065 -8.433 1.00 81.94 117 LEU A N 1
ATOM 944 C CA . LEU A 1 117 ? 8.275 -8.186 -8.815 1.00 81.94 117 LEU A CA 1
ATOM 945 C C . LEU A 1 117 ? 9.065 -8.883 -9.919 1.00 81.94 117 LEU A C 1
ATOM 947 O O . LEU A 1 117 ? 9.542 -10.003 -9.734 1.00 81.94 117 LEU A O 1
ATOM 951 N N . TYR A 1 118 ? 9.172 -8.220 -11.061 1.00 81.88 118 TYR A N 1
ATOM 952 C CA . TYR A 1 118 ? 9.873 -8.709 -12.234 1.00 81.88 118 TYR A CA 1
ATOM 953 C C . TYR A 1 118 ? 11.192 -7.966 -12.393 1.00 81.88 118 TYR A C 1
ATOM 955 O O . TYR A 1 118 ? 11.260 -6.743 -12.250 1.00 81.88 118 TYR A O 1
ATOM 963 N N . TYR A 1 119 ? 12.227 -8.730 -12.721 1.00 81.31 119 TYR A N 1
ATOM 964 C CA . TYR A 1 119 ? 13.590 -8.254 -12.881 1.00 81.31 119 TYR A CA 1
ATOM 965 C C . TYR A 1 119 ? 13.997 -8.472 -14.331 1.00 81.31 119 TYR A C 1
ATOM 967 O O . TYR A 1 119 ? 13.897 -9.586 -14.848 1.00 81.31 119 TYR A O 1
ATOM 975 N N . LYS A 1 120 ? 14.467 -7.415 -14.988 1.00 74.44 120 LYS A N 1
ATOM 976 C CA . LYS A 1 120 ? 15.011 -7.510 -16.347 1.00 74.44 120 LYS A CA 1
ATOM 977 C C . LYS A 1 120 ? 16.420 -8.115 -16.354 1.00 74.44 120 LYS A C 1
ATOM 979 O O . LYS A 1 120 ? 16.821 -8.723 -17.341 1.00 74.44 120 LYS A O 1
ATOM 984 N N . VAL A 1 121 ? 17.149 -7.981 -15.243 1.00 75.06 121 VAL A N 1
ATOM 985 C CA . VAL A 1 121 ? 18.506 -8.512 -15.042 1.00 75.06 121 VAL A CA 1
ATOM 986 C C . VAL A 1 121 ? 18.494 -9.511 -13.886 1.00 75.06 121 VAL A C 1
ATOM 988 O O . VAL A 1 121 ? 18.052 -9.178 -12.789 1.00 75.06 121 VAL A O 1
ATOM 991 N N . ILE A 1 122 ? 18.999 -10.724 -14.132 1.00 60.50 122 ILE A N 1
ATOM 992 C CA . ILE A 1 122 ? 18.946 -11.867 -13.199 1.00 60.50 122 ILE A CA 1
ATOM 993 C C . ILE A 1 122 ? 19.661 -11.574 -11.867 1.00 60.50 122 ILE A C 1
ATOM 995 O O . ILE A 1 122 ? 19.192 -12.002 -10.817 1.00 60.50 122 ILE A O 1
ATOM 999 N N . ASP A 1 123 ? 20.748 -10.798 -11.893 1.00 61.56 123 ASP A N 1
ATOM 1000 C CA . ASP A 1 123 ? 21.611 -10.576 -10.722 1.00 61.56 123 ASP A CA 1
ATOM 1001 C C . ASP A 1 123 ? 21.237 -9.336 -9.885 1.00 61.56 123 ASP A C 1
ATOM 1003 O O . ASP A 1 123 ? 21.951 -8.964 -8.950 1.00 61.56 123 ASP A O 1
ATOM 1007 N N . LYS A 1 124 ? 20.126 -8.660 -10.204 1.00 61.69 124 LYS A N 1
ATOM 1008 C CA . LYS A 1 124 ? 19.716 -7.436 -9.503 1.00 61.69 124 LYS A CA 1
ATOM 1009 C C . LYS A 1 124 ? 18.805 -7.787 -8.324 1.00 61.69 124 LYS A C 1
ATOM 1011 O O . LYS A 1 124 ? 17.642 -8.120 -8.510 1.00 61.69 124 LYS A O 1
ATOM 1016 N N . VAL A 1 125 ? 19.317 -7.691 -7.096 1.00 57.34 125 VAL A N 1
ATOM 1017 C CA . VAL A 1 125 ? 18.527 -7.907 -5.868 1.00 57.34 125 VAL A CA 1
ATOM 1018 C C . VAL A 1 125 ? 17.969 -6.575 -5.364 1.00 57.34 125 VAL A C 1
ATOM 1020 O O . VAL A 1 125 ? 18.702 -5.591 -5.238 1.00 57.34 125 VAL A O 1
ATOM 1023 N N . LEU A 1 126 ? 16.667 -6.533 -5.071 1.00 56.97 126 LEU A N 1
ATOM 1024 C CA . LEU A 1 126 ? 16.000 -5.336 -4.560 1.00 56.97 126 LEU A CA 1
ATOM 1025 C C . LEU A 1 126 ? 16.206 -5.226 -3.040 1.00 56.97 126 LEU A C 1
ATOM 1027 O O . LEU A 1 126 ? 15.467 -5.810 -2.254 1.00 56.97 126 LEU A O 1
ATOM 1031 N N . GLY A 1 127 ? 17.229 -4.466 -2.645 1.00 56.09 127 GLY A N 1
ATOM 1032 C CA . GLY A 1 127 ? 17.394 -3.938 -1.287 1.00 56.09 127 GLY A CA 1
ATOM 1033 C C . GLY A 1 127 ? 17.514 -4.969 -0.155 1.00 56.09 127 GLY A C 1
ATOM 1034 O O . GLY A 1 127 ? 17.746 -6.159 -0.360 1.00 56.09 127 GLY A O 1
ATOM 1035 N N . ALA A 1 128 ? 17.407 -4.475 1.081 1.00 49.00 128 ALA A N 1
ATOM 1036 C CA . ALA A 1 128 ? 17.399 -5.309 2.278 1.00 49.00 128 ALA A CA 1
ATOM 1037 C C . ALA A 1 128 ? 16.005 -5.941 2.493 1.00 49.00 128 ALA A C 1
ATOM 1039 O O . ALA A 1 128 ? 14.991 -5.272 2.265 1.00 49.00 128 ALA A O 1
ATOM 1040 N N . PRO A 1 129 ? 15.922 -7.192 2.984 1.00 42.81 129 PRO A N 1
ATOM 1041 C CA . PRO A 1 129 ? 14.650 -7.829 3.319 1.00 42.81 129 PRO A CA 1
ATOM 1042 C C . PRO A 1 129 ? 13.805 -6.952 4.257 1.00 42.81 129 PRO A C 1
ATOM 1044 O O . PRO A 1 129 ? 14.284 -6.529 5.307 1.00 42.81 129 PRO A O 1
ATOM 1047 N N . GLY A 1 130 ? 12.543 -6.694 3.900 1.00 44.00 130 GLY A N 1
ATOM 1048 C CA . GLY A 1 130 ? 11.629 -5.860 4.695 1.00 44.00 130 GLY A CA 1
ATOM 1049 C C . GLY A 1 130 ? 11.498 -4.407 4.234 1.00 44.00 130 GLY A C 1
ATOM 1050 O O . GLY A 1 130 ? 10.678 -3.677 4.802 1.00 44.00 130 GLY A O 1
ATOM 1051 N N . SER A 1 131 ? 12.259 -4.000 3.212 1.00 52.75 131 SER A N 1
ATOM 1052 C CA . SER A 1 131 ? 12.081 -2.706 2.557 1.00 52.75 131 SER A CA 1
ATOM 1053 C C . SER A 1 131 ? 10.815 -2.703 1.699 1.00 52.75 131 SER A C 1
ATOM 1055 O O . SER A 1 131 ? 10.571 -3.639 0.934 1.00 52.75 131 SER A O 1
ATOM 1057 N N . ALA A 1 132 ? 10.011 -1.648 1.805 1.00 53.84 132 ALA A N 1
ATOM 1058 C CA . ALA A 1 132 ? 9.050 -1.319 0.756 1.00 53.84 132 ALA A CA 1
ATOM 1059 C C . ALA A 1 132 ? 9.816 -0.949 -0.531 1.00 53.84 132 ALA A C 1
ATOM 1061 O O . ALA A 1 132 ? 10.986 -0.564 -0.437 1.00 53.84 132 ALA A O 1
ATOM 1062 N N . ILE A 1 133 ? 9.171 -1.178 -1.684 1.00 53.97 133 ILE A N 1
ATOM 1063 C CA . ILE A 1 133 ? 9.750 -1.104 -3.042 1.00 53.97 133 ILE A CA 1
ATOM 1064 C C . ILE A 1 133 ? 10.587 0.146 -3.239 1.00 53.97 133 ILE A C 1
ATOM 1066 O O . ILE A 1 133 ? 10.055 1.235 -2.945 1.00 53.97 133 ILE A O 1
#

Nearest PDB structures (foldseek):
  8dsn-assembly1_A  TM=4.519E-0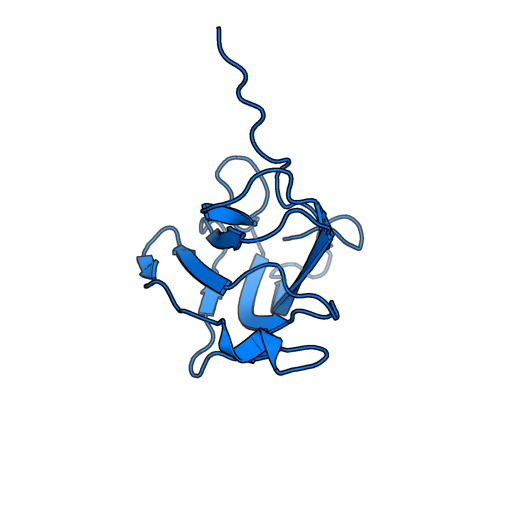1  e=1.454E-01  Rattus norvegicus
  1yjl-assembly1_A  TM=4.536E-01  e=4.266E-01  Rattus norvegicus
  8j3x-assembly1_A  TM=3.869E-01  e=2.119E-01  Saccharophagus degradans 2-40
  4qb1-assembly1_A  TM=3.504E-01  e=3.089E-01  Paenibacillus barcinonensis
  4qaw-assembly7_G  TM=2.894E-01  e=2.008E-01  Paenibacillus barcinonensis

Mean predicted aligned error: 8.19 Å

pLDDT: mean 78.87, std 16.22, range [29.08, 92.5]

Secondary structure (DSSP, 8-state):
-----------BSEEE--S-EEEEEEE-SSTTSBPPTTEEEEEEEEE---SS--EEEEEEEESS-BPPPEE-GGGGGSSS-EEEEEEEEEEPTT-BEEEEEEE-S-SEEE-EEEEEEEESSTT---SSTTB--

Radius of gyration: 14.92 Å; Cα contacts (8 Å, |Δi|>4): 286; chains: 1; bounding box: 37×40×32 Å

Organism: NCBI:txid412755

Solvent-accessible surface area (backbone atoms only — not comparable to full-atom values): 7588 Å² total; per-residue (Å²): 142,77,91,79,82,67,74,76,76,40,51,35,40,64,43,73,42,88,63,67,41,84,39,76,58,41,41,29,44,65,94,77,26,15,31,50,80,60,32,34,37,40,42,35,32,42,35,33,77,39,68,69,76,42,58,40,32,40,35,41,33,42,76,90,46,78,53,71,78,44,80,44,60,73,45,73,80,38,69,55,36,69,50,71,49,96,70,60,46,77,46,49,48,64,36,26,37,42,33,32,31,32,28,76,54,75,46,73,43,42,54,42,81,35,67,50,82,44,65,77,48,93,87,68,75,85,78,62,94,65,51,38,85